Protein AF-A0A967IE76-F1 (afdb_monomer)

Solvent-accessible surface area (backbone atoms only — not comparable to full-atom values): 5664 Å² total; per-residue (Å²): 137,69,52,36,67,58,50,49,56,48,45,67,79,43,69,85,46,69,50,78,40,50,56,46,78,54,80,10,35,56,42,48,68,84,46,66,47,67,32,56,66,49,49,59,68,49,30,76,92,33,56,42,39,40,46,50,60,76,54,50,73,56,28,76,40,38,27,55,37,52,82,39,72,68,60,36,48,61,66,40,70,60,46,49,47,70,29,40,45,53,91,99,35,70,45,79,32,40,44,41,125

Sequence (101 aa):
DLNERQLLDLLKCYPKSSLILSPIGAQGFVLGRGNLQLSPEVVRRVGIKNLIIVATPAKMARTPVLRFDTGDGALDAELVAAVYLPVVIGYRARRLVKVSV

Nearest PDB structures (foldseek):
  2r3b-assembly1_B  TM=3.396E-01  e=2.148E+00  Enterococcus faecalis V583
  6pqz-assembly1_A  TM=3.070E-01  e=9.729E-01  Salmonella enterica subsp. enterica serovar Typhimurium
  6pr0-assembly1_A  TM=3.073E-01  e=1.762E+00  Salmonella enterica subsp. enterica serovar Typhimurium
  6p5z-assembly1_A  TM=2.977E-01  e=1.544E+00  Salmonella enterica subsp. enterica serovar Typhimurium
  3g79-assembly1_B  TM=2.179E-01  e=8.044E+00  Methanosarcina mazei Go1

Foldseek 3Di:
DDAQVRLVVVCVVVQADAAEFEADDLAAEREACPPRNCAPVSDVSNDPVRYAYEDAPVSCVSHQEHEYDRVDPVSRCVNQVVQWDWYHHDDVDIDTHGYDD

Mean predicted aligned error: 3.43 Å

Secondary structure (DSSP, 8-state):
---HHHHHHHHHH--S--EEE--BTTTTEEE-TT-TTS-HHHHHHH-GGGEEEE--HHHHHH--EEEE--S-HHHHHHHHTTSEEEEEEETTEEEEEEEE-

Radius of gyration: 13.45 Å; Cα contacts (8 Å, |Δi|>4): 165; chains: 1; bounding box: 33×30×31 Å

pLDDT: mean 91.94, std 5.34, range [68.0, 97.5]

Structure (mmCIF, N/CA/C/O backbone):
data_AF-A0A967IE76-F1
#
_entry.id   AF-A0A967IE76-F1
#
loop_
_atom_site.group_PDB
_atom_site.id
_atom_site.type_symbol
_atom_site.label_atom_id
_atom_site.label_alt_id
_atom_site.label_comp_id
_atom_site.label_asym_id
_atom_site.label_entity_id
_atom_site.label_seq_id
_atom_site.pdbx_PDB_ins_code
_atom_site.Cartn_x
_atom_site.Cartn_y
_atom_site.Cartn_z
_atom_site.occupancy
_atom_site.B_iso_or_equiv
_atom_site.auth_seq_id
_atom_site.auth_comp_id
_atom_site.auth_asym_id
_atom_site.auth_atom_id
_atom_site.pdbx_PDB_model_num
ATOM 1 N N . ASP A 1 1 ? -15.730 12.616 -6.328 1.00 77.50 1 ASP A N 1
ATOM 2 C CA . ASP A 1 1 ? -14.885 12.163 -5.214 1.00 77.50 1 ASP A CA 1
ATOM 3 C C . ASP A 1 1 ? -15.592 12.249 -3.889 1.00 77.50 1 ASP A C 1
ATOM 5 O O . ASP A 1 1 ? -16.440 13.115 -3.703 1.00 77.50 1 ASP A O 1
ATOM 9 N N . LEU A 1 2 ? -15.228 11.335 -2.997 1.00 92.19 2 LEU A N 1
ATOM 10 C CA . LEU A 1 2 ? -15.583 11.406 -1.590 1.00 92.19 2 LEU A CA 1
ATOM 11 C C . LEU A 1 2 ? -14.420 12.036 -0.836 1.00 92.19 2 LEU A C 1
ATOM 13 O O . LEU A 1 2 ? -13.262 11.763 -1.141 1.00 92.19 2 LEU A O 1
ATOM 17 N N . ASN A 1 3 ? -14.723 12.864 0.154 1.00 95.38 3 ASN A N 1
ATOM 18 C CA . ASN A 1 3 ? -13.708 13.301 1.104 1.00 95.38 3 ASN A CA 1
ATOM 19 C C . ASN A 1 3 ? -13.434 12.212 2.160 1.00 95.38 3 ASN A C 1
ATOM 21 O O . ASN A 1 3 ? -14.138 11.203 2.240 1.00 95.38 3 ASN A O 1
ATOM 25 N N . GLU A 1 4 ? -12.421 12.444 2.993 1.00 95.12 4 GLU A N 1
ATOM 26 C CA . GLU A 1 4 ? -12.047 11.558 4.101 1.00 95.12 4 GLU A CA 1
ATOM 27 C C . GLU A 1 4 ? -13.244 11.192 4.990 1.00 95.12 4 GLU A C 1
ATOM 29 O O . GLU A 1 4 ? -13.499 10.017 5.244 1.00 95.12 4 GLU A O 1
ATOM 34 N N . ARG A 1 5 ? -14.021 12.189 5.432 1.00 96.69 5 ARG A N 1
ATOM 35 C CA . ARG A 1 5 ? -15.157 11.973 6.337 1.00 96.69 5 ARG A CA 1
ATOM 36 C C . ARG A 1 5 ? -16.195 11.032 5.728 1.00 96.69 5 ARG A C 1
ATOM 38 O O . ARG A 1 5 ? -16.656 10.114 6.398 1.00 96.69 5 ARG A O 1
ATOM 45 N N . GLN A 1 6 ? -16.528 11.231 4.455 1.00 97.19 6 GLN A N 1
ATOM 46 C CA . GLN A 1 6 ? -17.472 10.381 3.732 1.00 97.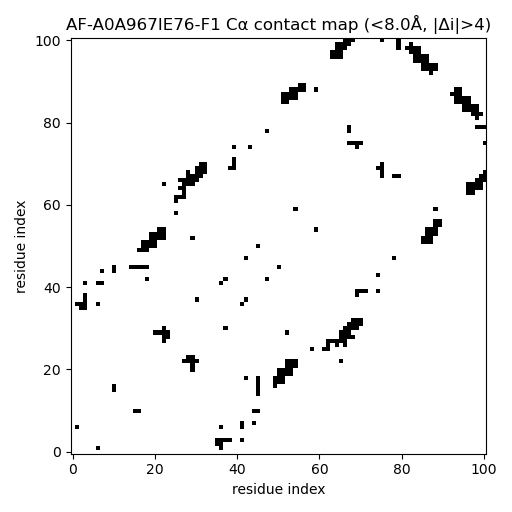19 6 GLN A CA 1
ATOM 47 C C . GLN A 1 6 ? -16.945 8.949 3.570 1.00 97.19 6 GLN A C 1
ATOM 49 O O . GLN A 1 6 ? -17.716 8.001 3.709 1.00 97.19 6 GLN A O 1
ATOM 54 N N . LEU A 1 7 ? -15.642 8.774 3.325 1.00 96.56 7 LEU A N 1
ATOM 55 C CA . LEU A 1 7 ? -15.018 7.448 3.301 1.00 96.56 7 LEU A CA 1
ATOM 56 C C . LEU A 1 7 ? -15.084 6.775 4.675 1.00 96.56 7 LEU A C 1
ATOM 58 O O . LEU A 1 7 ? -15.495 5.621 4.764 1.00 96.56 7 LEU A O 1
ATOM 62 N N . LEU A 1 8 ? -14.749 7.489 5.749 1.00 96.75 8 LEU A N 1
ATOM 63 C CA . LEU A 1 8 ? -14.820 6.959 7.112 1.00 96.75 8 LEU A CA 1
ATOM 64 C C . LEU A 1 8 ? -16.248 6.564 7.502 1.00 96.75 8 LEU A C 1
ATOM 66 O O . LEU A 1 8 ? -16.441 5.519 8.123 1.00 96.75 8 LEU A O 1
ATOM 70 N N . ASP A 1 9 ? -17.250 7.352 7.116 1.00 97.44 9 ASP A N 1
ATOM 71 C CA . ASP A 1 9 ? -18.654 7.031 7.375 1.00 97.44 9 ASP A CA 1
ATOM 72 C C . ASP A 1 9 ? -19.103 5.778 6.606 1.00 97.44 9 ASP A C 1
ATOM 74 O O . ASP A 1 9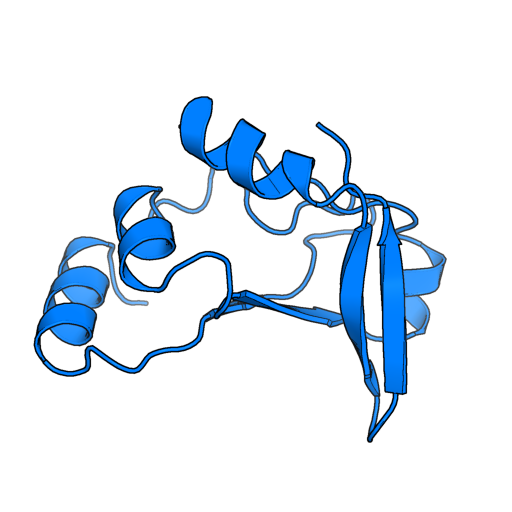 ? -19.755 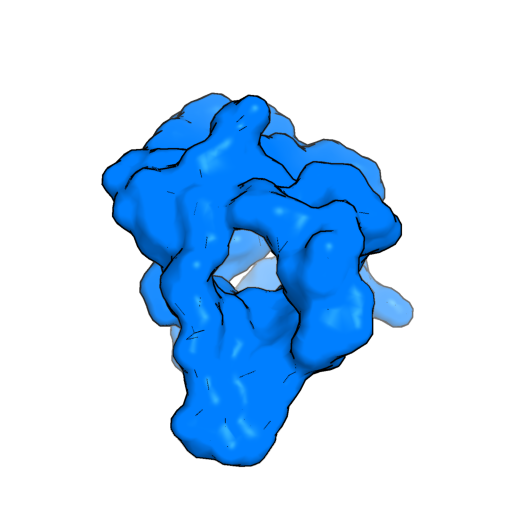4.903 7.180 1.00 97.44 9 ASP A O 1
ATOM 78 N N . LEU A 1 10 ? -18.665 5.602 5.355 1.00 96.94 10 LEU A N 1
ATOM 79 C CA . LEU A 1 10 ? -18.898 4.357 4.617 1.00 96.94 10 LEU A CA 1
ATOM 80 C C . LEU A 1 10 ? -18.196 3.161 5.264 1.00 96.94 10 LEU A C 1
ATOM 82 O O . LEU A 1 10 ? -18.802 2.103 5.395 1.00 96.94 10 LEU A O 1
ATOM 86 N N . LEU A 1 11 ? -16.955 3.319 5.723 1.00 96.50 11 LEU A N 1
ATOM 87 C CA . LEU A 1 11 ? -16.203 2.253 6.392 1.00 96.50 11 LEU A CA 1
ATOM 88 C C . LEU A 1 11 ? -16.797 1.864 7.758 1.00 96.50 11 LEU A C 1
ATOM 90 O O . LEU A 1 11 ? -16.545 0.760 8.248 1.00 96.50 11 LEU A O 1
ATOM 94 N N . LYS A 1 12 ? -17.614 2.729 8.376 1.00 96.06 12 LYS A N 1
ATOM 95 C CA . LYS A 1 12 ? -18.433 2.361 9.544 1.00 96.06 12 LYS A CA 1
ATOM 96 C C . LYS A 1 12 ? -19.578 1.433 9.152 1.00 96.06 12 LYS A C 1
ATOM 98 O O . LYS A 1 12 ? -19.768 0.417 9.815 1.00 96.06 12 LYS A O 1
ATOM 103 N N . CYS A 1 13 ? -20.302 1.759 8.083 1.00 97.38 13 CYS A N 1
ATOM 104 C CA . CYS A 1 13 ? -21.419 0.949 7.589 1.00 97.38 13 CYS A CA 1
ATOM 105 C C . CYS A 1 13 ? -20.954 -0.366 6.942 1.00 97.38 13 CYS A C 1
ATOM 107 O O . CYS A 1 13 ? -21.634 -1.385 7.041 1.00 97.38 13 CYS A O 1
ATOM 109 N N . TYR A 1 14 ? -19.779 -0.353 6.310 1.00 96.12 14 TYR A N 1
ATOM 110 C CA . TYR A 1 14 ? -19.205 -1.466 5.557 1.00 96.12 14 TYR A CA 1
ATOM 111 C C . TYR A 1 14 ? -17.810 -1.823 6.096 1.00 96.12 14 TYR A C 1
ATOM 113 O O . TYR A 1 14 ? -16.797 -1.500 5.476 1.00 96.12 14 TYR A O 1
ATOM 121 N N . PRO A 1 15 ? -17.723 -2.520 7.245 1.00 89.38 15 PRO A N 1
ATOM 122 C CA . PRO A 1 15 ? -16.449 -2.789 7.916 1.00 89.38 15 PRO A CA 1
ATOM 123 C C . PRO A 1 15 ? -15.550 -3.790 7.172 1.00 89.38 15 PRO A C 1
ATOM 125 O O . PRO A 1 15 ? -14.362 -3.888 7.468 1.00 89.38 15 PRO A O 1
ATOM 128 N N . LYS A 1 16 ? -16.102 -4.562 6.226 1.00 95.38 16 LYS A N 1
ATOM 129 C CA . LYS A 1 16 ? -15.341 -5.464 5.350 1.00 95.38 16 LYS A CA 1
ATOM 130 C C . LYS A 1 16 ? -15.063 -4.759 4.028 1.00 95.38 16 LYS A C 1
ATOM 132 O O . LYS A 1 16 ? -15.859 -4.837 3.097 1.00 95.38 16 LYS A O 1
ATOM 137 N N . SER A 1 17 ? -13.927 -4.082 3.963 1.00 95.81 17 SER A N 1
ATOM 138 C CA . SER A 1 17 ? -13.515 -3.265 2.822 1.00 95.81 17 SER A CA 1
ATOM 139 C C . SER A 1 17 ? -12.102 -3.618 2.369 1.00 95.81 17 SER A C 1
ATOM 141 O O . SER A 1 17 ? -11.269 -4.024 3.178 1.00 95.81 17 SER A O 1
ATOM 143 N N . SER A 1 18 ? -11.808 -3.403 1.090 1.00 96.62 18 SER A N 1
ATOM 144 C CA . SER A 1 18 ? -10.451 -3.492 0.546 1.00 96.62 18 SER A CA 1
ATOM 145 C C . SER A 1 18 ? -10.115 -2.223 -0.218 1.00 96.62 18 SER A C 1
ATOM 147 O O . SER A 1 18 ? -10.981 -1.639 -0.867 1.00 96.62 18 SER A O 1
ATOM 149 N N . LEU A 1 19 ? -8.851 -1.815 -0.148 1.00 95.50 19 LEU A N 1
ATOM 150 C CA . LEU A 1 19 ? -8.350 -0.636 -0.838 1.00 95.50 19 LEU A CA 1
ATOM 151 C C . LEU A 1 19 ? -7.474 -1.090 -2.003 1.00 95.50 19 LEU A C 1
ATOM 153 O O . LEU A 1 19 ? -6.409 -1.668 -1.794 1.00 95.50 19 LEU A O 1
ATOM 157 N N . ILE A 1 20 ? -7.943 -0.857 -3.229 1.00 96.31 20 ILE A N 1
ATOM 158 C CA . ILE A 1 20 ? -7.231 -1.240 -4.451 1.00 96.31 20 ILE A CA 1
ATOM 159 C C . ILE A 1 20 ? -6.515 -0.007 -4.997 1.00 96.31 20 ILE A C 1
ATOM 161 O O . ILE A 1 20 ? -7.165 0.960 -5.385 1.00 96.31 20 ILE A O 1
ATOM 165 N N . LEU A 1 21 ? -5.184 -0.044 -5.032 1.00 94.38 21 LEU A N 1
ATOM 166 C CA . LEU A 1 21 ? -4.346 1.093 -5.417 1.00 94.38 21 LEU A CA 1
ATOM 167 C C . LEU A 1 21 ? -3.400 0.721 -6.548 1.00 94.38 21 LEU A C 1
ATOM 169 O O . LEU A 1 21 ? -2.908 -0.403 -6.616 1.00 94.38 21 LEU A O 1
ATOM 173 N N . SER A 1 22 ? -3.082 1.693 -7.399 1.00 93.50 22 SER A N 1
ATOM 174 C CA . SER A 1 22 ? -1.989 1.563 -8.362 1.00 93.50 22 SER A CA 1
ATOM 175 C C . SER A 1 22 ? -0.856 2.521 -8.005 1.00 93.50 22 SER A C 1
ATOM 177 O O . SER A 1 22 ? -1.155 3.652 -7.618 1.00 93.50 22 SER A O 1
ATOM 179 N N . PRO A 1 23 ? 0.422 2.131 -8.172 1.00 92.44 23 PRO A N 1
ATOM 180 C CA . PRO A 1 23 ? 1.539 3.050 -7.978 1.00 92.44 23 PRO A CA 1
ATOM 181 C C . PRO A 1 23 ? 1.402 4.297 -8.859 1.00 92.44 23 PRO A C 1
ATOM 183 O O . PRO A 1 23 ? 0.935 4.216 -9.994 1.00 92.44 23 PRO A O 1
ATOM 186 N N . ILE A 1 24 ? 1.828 5.454 -8.378 1.00 87.88 24 ILE A N 1
ATOM 187 C CA . ILE A 1 24 ? 1.745 6.740 -9.064 1.00 87.88 24 ILE A CA 1
ATOM 188 C C . ILE A 1 24 ? 3.064 6.991 -9.801 1.00 87.88 24 ILE A C 1
ATOM 190 O O . ILE A 1 24 ? 4.153 6.929 -9.224 1.00 87.88 24 ILE A O 1
ATOM 194 N N . GLY A 1 25 ? 2.963 7.275 -11.103 1.00 78.69 25 GLY A N 1
ATOM 195 C CA . GLY A 1 25 ? 4.121 7.512 -11.966 1.00 78.69 25 GLY A CA 1
ATOM 196 C C . GLY A 1 25 ? 5.092 6.326 -12.040 1.00 78.69 25 GLY A C 1
ATOM 197 O O . GLY A 1 25 ? 4.734 5.187 -11.744 1.00 78.69 25 GLY A O 1
ATOM 198 N N . ALA A 1 26 ? 6.329 6.601 -12.461 1.00 75.31 26 ALA A N 1
ATOM 199 C CA . ALA A 1 26 ? 7.412 5.612 -12.476 1.00 75.31 26 ALA A CA 1
ATOM 200 C C . ALA A 1 26 ? 8.117 5.476 -11.109 1.00 75.31 26 ALA A C 1
ATOM 202 O O . ALA A 1 26 ? 8.789 4.480 -10.864 1.00 75.31 26 ALA A O 1
ATOM 203 N N . GLN A 1 27 ? 7.934 6.449 -10.209 1.00 84.19 27 GLN A N 1
ATOM 204 C CA . GLN A 1 27 ? 8.659 6.556 -8.934 1.00 84.19 27 GLN A CA 1
ATOM 205 C C . GLN A 1 27 ? 8.232 5.509 -7.894 1.00 84.19 27 GLN A C 1
ATOM 207 O O . GLN A 1 27 ? 9.011 5.182 -7.001 1.00 84.19 27 GLN A O 1
ATOM 212 N N . GLY A 1 28 ? 7.011 4.978 -8.021 1.00 88.88 28 GLY A N 1
ATOM 213 C CA . GLY A 1 28 ? 6.534 3.858 -7.213 1.00 88.88 28 GLY A CA 1
ATOM 214 C C . GLY A 1 28 ? 5.760 4.204 -5.951 1.00 88.88 28 GLY A C 1
ATOM 215 O O . GLY A 1 28 ? 5.481 3.302 -5.167 1.00 88.88 28 GLY A O 1
ATOM 216 N N . PHE A 1 29 ? 5.359 5.461 -5.759 1.00 92.00 29 PHE A N 1
ATOM 217 C CA . PHE A 1 29 ? 4.488 5.841 -4.643 1.00 92.00 29 PHE A CA 1
ATOM 218 C C . PHE A 1 29 ? 3.106 5.204 -4.767 1.00 92.00 29 PHE A C 1
ATOM 220 O O . PHE A 1 29 ? 2.395 5.463 -5.729 1.00 92.00 29 PHE A O 1
ATOM 227 N N . VAL A 1 30 ? 2.710 4.378 -3.804 1.00 92.38 30 VAL A N 1
ATOM 228 C CA . VAL A 1 30 ? 1.367 3.777 -3.736 1.00 92.38 30 VAL A CA 1
ATOM 229 C C . VAL A 1 30 ? 0.420 4.673 -2.942 1.00 92.38 30 VAL A C 1
ATOM 231 O O . VAL A 1 30 ? -0.725 4.874 -3.341 1.00 92.38 30 VAL A O 1
ATOM 234 N N . LEU A 1 31 ? 0.923 5.243 -1.848 1.00 90.69 31 LEU A N 1
ATOM 235 C CA . LEU A 1 31 ? 0.281 6.286 -1.055 1.00 90.69 31 LEU A CA 1
ATOM 236 C C . LEU A 1 31 ? 1.282 7.427 -0.880 1.00 90.69 31 LEU A C 1
ATOM 238 O O . LEU A 1 31 ? 2.461 7.175 -0.638 1.00 90.69 31 LEU A O 1
ATOM 242 N N . GLY A 1 32 ? 0.813 8.662 -1.028 1.00 85.00 32 GLY A N 1
ATOM 243 C CA . GLY A 1 32 ? 1.620 9.866 -0.850 1.00 85.00 32 GLY A CA 1
ATOM 244 C C . GLY A 1 32 ? 0.828 10.949 -0.122 1.00 85.00 32 GLY A C 1
ATOM 245 O O . GLY A 1 32 ? -0.403 10.968 -0.208 1.00 85.00 32 GLY A O 1
ATOM 246 N N . ARG A 1 33 ? 1.529 11.891 0.522 1.00 79.38 33 ARG A N 1
ATOM 247 C CA . ARG A 1 33 ? 0.953 12.954 1.375 1.00 79.38 33 ARG A CA 1
ATOM 248 C C . ARG A 1 33 ? -0.139 13.802 0.725 1.00 79.38 33 ARG A C 1
ATOM 250 O O . ARG A 1 33 ? -0.956 14.388 1.423 1.00 79.38 33 ARG A O 1
ATOM 257 N N . GLY A 1 34 ? -0.149 13.897 -0.603 1.00 77.75 34 GLY A N 1
ATOM 258 C CA . GLY A 1 34 ? -1.110 14.720 -1.341 1.00 77.75 34 GLY A CA 1
ATOM 259 C C . GLY A 1 34 ? -2.523 14.137 -1.425 1.00 77.75 34 GLY A C 1
ATOM 260 O O . GLY A 1 34 ? -3.446 14.863 -1.790 1.00 77.75 34 GLY A O 1
ATOM 261 N N . ASN A 1 35 ? -2.723 12.851 -1.112 1.00 82.38 35 ASN A N 1
ATOM 262 C CA . ASN A 1 35 ? -4.047 12.235 -1.182 1.00 82.38 35 ASN A CA 1
ATOM 263 C C . ASN A 1 35 ? -4.779 12.318 0.163 1.00 82.38 35 ASN A C 1
ATOM 265 O O . ASN A 1 35 ? -4.846 11.346 0.912 1.00 82.38 35 ASN A O 1
ATOM 269 N N . LEU A 1 36 ? -5.376 13.481 0.429 1.00 82.06 36 LEU A N 1
ATOM 270 C CA . LEU A 1 36 ? -6.105 13.751 1.673 1.00 82.06 36 LEU A CA 1
ATOM 271 C C . LEU A 1 36 ? -7.364 12.884 1.863 1.00 82.06 36 LEU A C 1
ATOM 273 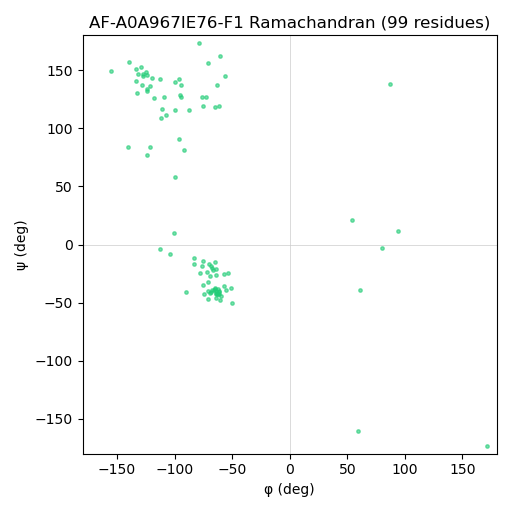O O . LEU A 1 36 ? -7.893 12.821 2.965 1.00 82.06 36 LEU A O 1
ATOM 277 N N . GLN A 1 37 ? -7.860 12.208 0.819 1.00 91.69 37 GLN A N 1
ATOM 278 C CA . GLN A 1 37 ? -8.995 11.282 0.946 1.00 91.69 37 GLN A CA 1
ATOM 279 C C . GLN A 1 37 ? -8.568 9.961 1.598 1.00 91.69 37 GLN A C 1
ATOM 281 O O . GLN A 1 37 ? -9.335 9.362 2.347 1.00 91.69 37 GLN A O 1
ATOM 286 N N . LEU A 1 38 ? -7.339 9.510 1.326 1.00 93.06 38 LEU A N 1
ATOM 287 C CA . LEU A 1 38 ? -6.755 8.286 1.875 1.00 93.06 38 LEU A CA 1
ATOM 288 C C . LEU A 1 38 ? -5.822 8.622 3.036 1.00 93.06 38 LEU A C 1
ATOM 290 O 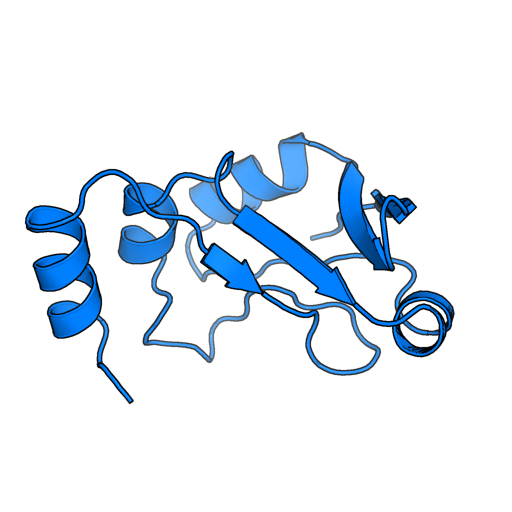O . LEU A 1 3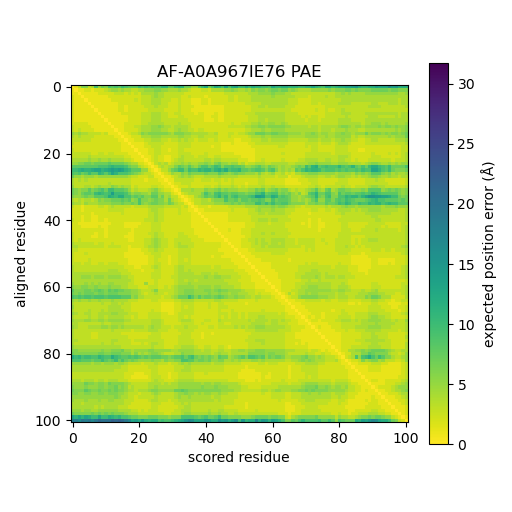8 ? -4.632 8.302 3.009 1.00 93.06 38 LEU A O 1
ATOM 294 N N . SER A 1 39 ? -6.381 9.286 4.046 1.00 93.62 39 SER A N 1
ATOM 295 C CA . SER A 1 39 ? -5.662 9.622 5.270 1.00 93.62 39 SER A CA 1
ATOM 296 C C . SER A 1 39 ? -5.165 8.365 6.004 1.00 93.62 39 SER A C 1
ATOM 298 O O . SER A 1 39 ? -5.687 7.261 5.783 1.00 93.62 39 SER A O 1
ATOM 300 N N . PRO A 1 40 ? -4.195 8.505 6.928 1.00 94.12 40 PRO A N 1
ATOM 301 C CA . PRO A 1 40 ? -3.759 7.401 7.777 1.00 94.12 40 PRO A CA 1
ATOM 302 C C . PRO A 1 40 ? -4.916 6.689 8.484 1.00 94.12 40 PRO A C 1
ATOM 304 O O . PRO A 1 40 ? -4.920 5.463 8.577 1.00 94.12 40 PRO A O 1
ATOM 307 N N . GLU A 1 41 ? -5.939 7.427 8.922 1.00 94.56 41 GLU A N 1
ATOM 308 C CA . GLU A 1 41 ? -7.093 6.843 9.605 1.00 94.56 41 GLU A CA 1
ATOM 309 C C . GLU A 1 41 ? -7.946 5.975 8.671 1.00 94.56 41 GLU A C 1
ATOM 311 O O . GLU A 1 41 ? -8.330 4.862 9.039 1.00 94.56 41 GLU A O 1
ATOM 316 N N . VAL A 1 42 ? -8.163 6.415 7.427 1.00 95.62 42 VAL A N 1
ATOM 317 C CA . VAL A 1 42 ? -8.845 5.610 6.401 1.00 95.62 42 VAL A CA 1
ATOM 318 C C . VAL A 1 42 ? -8.069 4.322 6.123 1.00 95.62 42 VAL A C 1
ATOM 320 O O . VAL A 1 42 ? -8.648 3.233 6.124 1.00 95.62 42 VAL A O 1
ATOM 323 N N . VAL A 1 43 ? -6.750 4.421 5.932 1.00 94.50 43 VAL A N 1
ATOM 324 C CA . VAL A 1 43 ? -5.894 3.258 5.651 1.00 94.50 43 VAL A CA 1
ATOM 325 C C . VAL A 1 43 ? -5.893 2.280 6.828 1.00 94.50 43 VAL A C 1
ATOM 327 O O . VAL A 1 43 ? -6.039 1.074 6.620 1.00 94.50 43 VAL A O 1
ATOM 330 N N . ARG A 1 44 ? -5.804 2.774 8.069 1.00 94.31 44 ARG A N 1
ATOM 331 C CA . ARG A 1 44 ? -5.879 1.946 9.285 1.00 94.31 44 ARG A CA 1
ATOM 332 C C . ARG A 1 44 ? -7.238 1.268 9.435 1.00 94.31 44 ARG A C 1
ATOM 334 O O . ARG A 1 44 ? -7.287 0.089 9.780 1.00 94.31 44 ARG A O 1
ATOM 341 N N . ARG A 1 45 ? -8.334 1.971 9.127 1.00 95.44 45 ARG A N 1
ATOM 342 C CA . ARG A 1 45 ? -9.698 1.426 9.199 1.00 95.44 45 ARG A CA 1
ATOM 343 C C . ARG A 1 45 ? -9.929 0.294 8.201 1.00 95.44 45 ARG A C 1
ATOM 345 O O . ARG A 1 45 ? -10.607 -0.672 8.545 1.00 95.44 45 ARG A O 1
ATOM 352 N N . VAL A 1 46 ? -9.361 0.403 6.998 1.00 96.06 46 VAL A N 1
ATOM 353 C CA . VAL A 1 46 ? -9.353 -0.684 6.005 1.00 96.06 46 VAL A CA 1
ATOM 354 C C . VAL A 1 46 ? -8.410 -1.813 6.438 1.00 96.06 46 VAL A C 1
ATOM 356 O O . VAL A 1 46 ? -8.734 -2.991 6.282 1.00 96.06 46 VAL A O 1
ATOM 359 N N . GLY A 1 47 ? -7.258 -1.454 7.004 1.00 93.38 47 GLY A N 1
ATOM 360 C CA . GLY A 1 47 ? -6.206 -2.358 7.448 1.00 93.38 47 GLY A CA 1
ATOM 361 C C . GLY A 1 47 ? -5.218 -2.711 6.333 1.00 93.38 47 GLY A C 1
ATOM 362 O O . GLY A 1 47 ? -5.602 -3.034 5.210 1.00 93.38 47 GLY A O 1
ATOM 363 N N . ILE A 1 48 ? -3.923 -2.729 6.666 1.00 90.50 48 ILE A N 1
ATOM 364 C CA . ILE A 1 48 ? -2.816 -2.951 5.713 1.00 90.50 48 ILE A CA 1
ATOM 365 C C . ILE A 1 48 ? -2.958 -4.279 4.953 1.00 90.50 48 ILE A C 1
ATOM 367 O O . ILE A 1 48 ? -2.670 -4.358 3.761 1.00 90.50 48 ILE A O 1
ATOM 371 N N . LYS A 1 49 ? -3.469 -5.325 5.615 1.00 91.50 49 LYS A N 1
ATOM 372 C CA . LYS A 1 49 ? -3.693 -6.648 5.002 1.00 91.50 49 LYS A CA 1
ATOM 373 C C . LYS A 1 49 ? -4.728 -6.633 3.869 1.00 91.50 49 LYS A C 1
ATOM 375 O O . LYS A 1 49 ? -4.725 -7.541 3.045 1.00 91.50 49 LYS A O 1
ATOM 380 N N . ASN A 1 50 ? -5.594 -5.621 3.832 1.00 95.00 50 ASN A N 1
ATOM 381 C CA . ASN A 1 50 ? -6.643 -5.448 2.828 1.00 95.00 50 ASN A CA 1
ATOM 382 C C . ASN A 1 50 ? -6.253 -4.435 1.737 1.00 95.00 50 ASN A C 1
ATOM 384 O O . ASN A 1 50 ? -7.099 -4.032 0.933 1.00 95.00 50 ASN A O 1
ATOM 388 N N . LEU A 1 51 ? -4.985 -4.016 1.709 1.00 94.12 51 LEU A N 1
ATOM 389 C CA . LEU A 1 51 ? -4.435 -3.138 0.689 1.00 94.12 51 LEU A CA 1
ATOM 390 C C . LEU A 1 51 ? -3.938 -3.989 -0.487 1.00 94.12 51 LEU A C 1
ATOM 392 O O . LEU A 1 51 ? -3.030 -4.810 -0.356 1.00 94.12 51 LEU A O 1
ATOM 396 N N . ILE A 1 52 ? -4.570 -3.815 -1.645 1.00 96.19 52 ILE A N 1
ATOM 397 C CA . ILE A 1 52 ? -4.298 -4.585 -2.859 1.00 96.19 52 ILE A CA 1
ATOM 398 C C . ILE A 1 52 ? -3.652 -3.657 -3.875 1.00 96.19 52 ILE A C 1
ATOM 400 O O . ILE A 1 52 ? -4.271 -2.710 -4.355 1.00 96.19 52 ILE A O 1
ATOM 404 N N . ILE A 1 53 ? -2.409 -3.951 -4.241 1.00 95.75 53 ILE A N 1
ATOM 405 C CA . ILE A 1 53 ? -1.675 -3.142 -5.212 1.00 95.75 53 ILE A CA 1
ATOM 406 C C . ILE A 1 53 ? -1.827 -3.773 -6.593 1.00 95.75 53 ILE A C 1
ATOM 408 O O . ILE A 1 53 ? -1.574 -4.966 -6.773 1.00 95.75 53 ILE A O 1
ATOM 412 N N . VAL A 1 54 ? -2.234 -2.970 -7.573 1.00 96.56 54 VAL A N 1
ATOM 413 C CA . VAL A 1 54 ? -2.430 -3.370 -8.969 1.00 96.56 54 VAL A CA 1
ATOM 414 C C . VAL A 1 54 ? -1.555 -2.522 -9.886 1.00 96.56 54 VAL A C 1
ATOM 416 O O . VAL A 1 54 ? -1.459 -1.305 -9.742 1.00 96.56 54 VAL A O 1
ATOM 419 N N . ALA A 1 55 ? -0.905 -3.147 -10.859 1.00 95.19 55 ALA A N 1
ATOM 420 C CA . ALA A 1 55 ? -0.121 -2.431 -11.861 1.00 95.19 55 ALA A CA 1
ATOM 421 C C . ALA A 1 55 ? -0.014 -3.255 -13.140 1.00 95.19 55 ALA A C 1
ATOM 423 O O . ALA A 1 55 ? 0.032 -4.476 -13.091 1.00 95.19 55 ALA A O 1
ATOM 424 N N . THR A 1 56 ? 0.079 -2.612 -14.301 1.00 93.94 56 THR A N 1
ATOM 425 C CA . THR A 1 56 ? 0.354 -3.352 -15.539 1.00 93.94 56 THR A CA 1
ATOM 426 C C . THR A 1 56 ? 1.804 -3.856 -15.555 1.00 93.94 56 THR A C 1
ATOM 428 O O . THR A 1 56 ? 2.675 -3.232 -14.935 1.00 93.94 56 THR A O 1
ATOM 431 N N . PRO A 1 57 ? 2.123 -4.923 -16.311 1.00 92.75 57 PRO A N 1
ATOM 432 C CA . PRO A 1 57 ? 3.504 -5.379 -16.472 1.00 92.75 57 PRO A CA 1
ATOM 433 C C . PRO A 1 57 ? 4.437 -4.268 -16.978 1.00 92.75 57 PRO A C 1
ATOM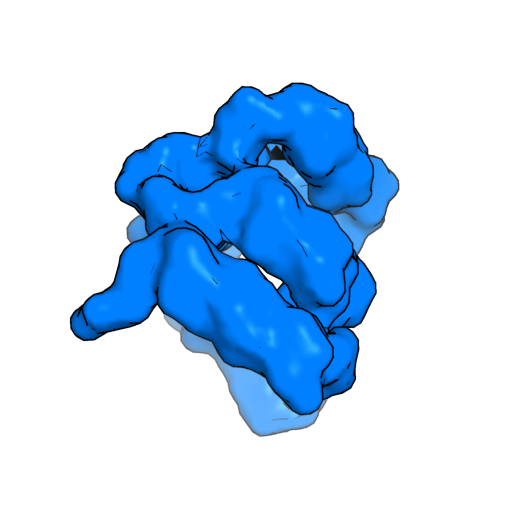 435 O O . PRO A 1 57 ? 5.543 -4.106 -16.466 1.00 92.75 57 PRO A O 1
ATOM 438 N N . ALA A 1 58 ? 3.959 -3.435 -17.911 1.00 92.06 58 ALA A N 1
ATOM 439 C CA . ALA A 1 58 ? 4.704 -2.288 -18.434 1.00 92.06 58 ALA A CA 1
ATOM 440 C C . ALA A 1 58 ? 5.031 -1.243 -17.352 1.00 92.06 58 ALA A C 1
ATOM 442 O O . ALA A 1 58 ? 6.130 -0.690 -17.336 1.00 92.06 58 ALA A O 1
ATOM 443 N N . LYS A 1 59 ? 4.103 -0.994 -16.417 1.00 91.50 59 LYS A N 1
ATOM 444 C CA . LYS A 1 59 ? 4.330 -0.092 -15.281 1.00 91.50 59 LYS A CA 1
ATOM 445 C C . LYS A 1 59 ? 5.332 -0.693 -14.296 1.00 91.50 59 LYS A C 1
ATOM 447 O O . LYS A 1 59 ? 6.277 -0.024 -13.893 1.00 91.50 59 LYS A O 1
ATOM 452 N N . MET A 1 60 ? 5.213 -1.990 -14.018 1.00 92.31 60 MET A N 1
ATOM 453 C CA . MET A 1 60 ? 6.146 -2.717 -13.152 1.00 92.31 60 MET A CA 1
ATOM 454 C C . MET A 1 60 ? 7.565 -2.853 -13.711 1.00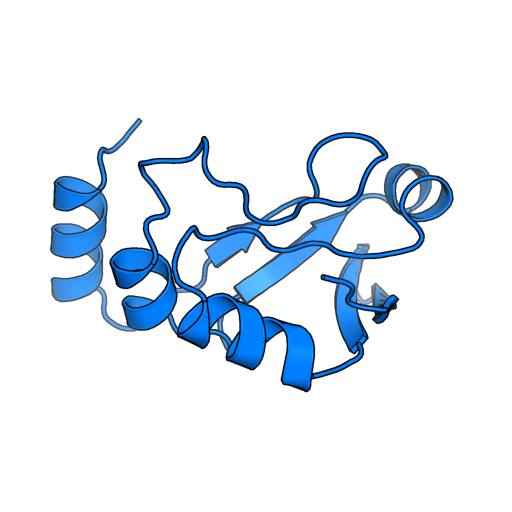 92.31 60 MET A C 1
ATOM 456 O O . MET A 1 60 ? 8.501 -3.070 -12.941 1.00 92.31 60 MET A O 1
ATOM 460 N N . ALA A 1 61 ? 7.753 -2.729 -15.025 1.00 90.75 61 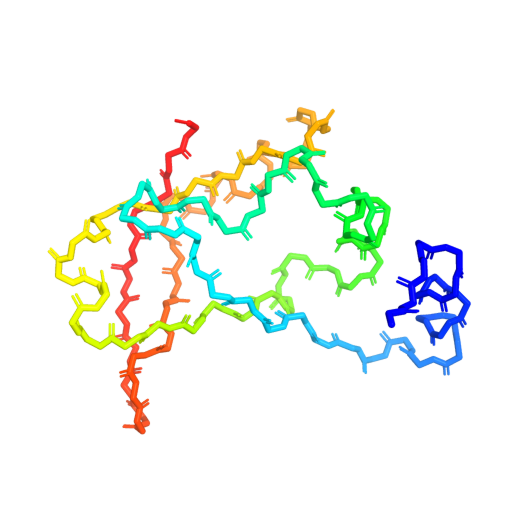ALA A N 1
ATOM 461 C CA . ALA A 1 61 ? 9.083 -2.666 -15.627 1.00 90.75 61 ALA A CA 1
ATOM 462 C C . ALA A 1 61 ? 9.816 -1.354 -15.287 1.00 90.75 61 ALA A C 1
ATOM 464 O O . ALA A 1 61 ? 11.041 -1.331 -15.242 1.00 90.75 61 ALA A O 1
ATOM 465 N N . ARG A 1 62 ? 9.072 -0.270 -15.023 1.00 90.19 62 ARG A N 1
ATOM 466 C CA . ARG A 1 62 ? 9.608 1.069 -14.718 1.00 90.19 62 ARG A CA 1
ATOM 467 C C . ARG A 1 62 ? 9.538 1.434 -13.235 1.00 90.19 62 ARG A C 1
ATOM 469 O O . ARG A 1 62 ? 10.094 2.450 -12.841 1.00 90.19 62 ARG A O 1
ATOM 476 N N . THR A 1 63 ? 8.874 0.610 -12.429 1.00 90.88 63 THR A N 1
ATOM 477 C CA . THR A 1 63 ? 8.656 0.821 -10.995 1.00 90.88 63 THR A CA 1
ATOM 478 C C . THR A 1 63 ? 9.237 -0.360 -10.212 1.00 90.88 63 THR A C 1
ATOM 480 O O . THR A 1 63 ? 8.521 -1.317 -9.909 1.00 90.88 63 THR A O 1
ATOM 483 N N . PRO A 1 64 ? 10.553 -0.347 -9.925 1.00 87.31 64 PRO A N 1
ATOM 484 C CA . PRO A 1 64 ? 11.231 -1.469 -9.273 1.00 87.31 64 PRO A CA 1
ATOM 485 C C . PRO A 1 64 ? 10.944 -1.561 -7.767 1.00 87.31 64 PRO A C 1
ATOM 487 O O . PRO A 1 64 ? 11.161 -2.617 -7.173 1.00 87.31 64 PRO A O 1
ATOM 490 N N . VAL A 1 65 ? 10.470 -0.470 -7.158 1.00 93.56 65 VAL A N 1
ATOM 491 C CA . VAL A 1 65 ? 10.178 -0.364 -5.725 1.00 93.56 65 VAL A CA 1
ATOM 492 C C . VAL A 1 65 ? 8.818 0.284 -5.497 1.00 93.56 65 VAL A C 1
ATOM 494 O O . VAL A 1 65 ? 8.372 1.099 -6.304 1.00 93.56 65 VAL A O 1
ATOM 497 N N . LEU A 1 66 ? 8.182 -0.073 -4.387 1.00 94.31 66 LEU A N 1
ATOM 498 C CA . LEU A 1 66 ? 6.988 0.585 -3.871 1.00 94.31 66 LEU A CA 1
ATOM 499 C C . LEU A 1 66 ? 7.384 1.540 -2.751 1.00 94.31 66 LEU A C 1
ATOM 501 O O . LEU A 1 66 ? 8.228 1.201 -1.924 1.00 94.31 66 LEU A O 1
ATOM 505 N N . ARG A 1 67 ? 6.761 2.714 -2.727 1.00 93.25 67 ARG A N 1
ATOM 506 C CA . ARG A 1 67 ? 6.982 3.757 -1.726 1.00 93.25 67 ARG A CA 1
ATOM 507 C C . ARG A 1 67 ? 5.669 4.133 -1.064 1.00 93.25 67 ARG A C 1
ATOM 509 O O . ARG A 1 67 ? 4.623 4.143 -1.721 1.00 93.25 67 ARG A O 1
ATOM 516 N N . PHE A 1 68 ? 5.742 4.459 0.216 1.00 92.25 68 PHE A N 1
ATOM 517 C CA . PHE A 1 68 ? 4.615 4.928 1.006 1.00 92.25 68 PHE A CA 1
ATOM 518 C C . PHE A 1 68 ? 5.054 6.165 1.772 1.00 92.25 68 PHE A C 1
ATOM 520 O O . PHE A 1 68 ? 6.110 6.164 2.392 1.00 92.25 68 PHE A O 1
ATOM 527 N N . ASP A 1 69 ? 4.248 7.212 1.685 1.00 91.25 69 ASP A N 1
ATOM 528 C CA . ASP A 1 69 ? 4.401 8.416 2.486 1.00 91.25 69 ASP A CA 1
ATOM 529 C C . ASP A 1 69 ? 3.001 8.871 2.889 1.00 91.25 69 ASP A C 1
ATOM 531 O O . ASP A 1 69 ? 2.345 9.643 2.187 1.00 91.25 69 ASP A O 1
ATOM 535 N N . THR A 1 70 ? 2.489 8.288 3.970 1.00 90.06 70 THR A N 1
ATOM 536 C CA . THR A 1 70 ? 1.133 8.560 4.466 1.00 90.06 70 THR A CA 1
ATOM 537 C C . THR A 1 70 ? 1.068 9.816 5.332 1.00 90.06 70 THR A C 1
ATOM 539 O O . THR A 1 70 ? -0.022 10.300 5.629 1.00 90.06 70 THR A O 1
ATOM 542 N N . GLY A 1 71 ? 2.223 10.362 5.727 1.00 89.44 71 GLY A N 1
ATOM 543 C CA . GLY A 1 71 ? 2.321 11.452 6.698 1.00 89.44 71 GLY A CA 1
ATOM 544 C C . GLY A 1 71 ? 2.208 10.992 8.159 1.00 89.44 71 GLY A C 1
ATOM 545 O O . GLY A 1 71 ? 2.380 11.815 9.054 1.00 89.44 71 GLY A O 1
ATOM 546 N N . ASP A 1 72 ? 1.975 9.698 8.407 1.00 92.12 72 ASP A N 1
ATOM 547 C CA . ASP A 1 72 ? 2.027 9.047 9.721 1.00 92.12 72 ASP A CA 1
ATOM 548 C C . ASP A 1 72 ? 3.221 8.080 9.740 1.00 92.12 72 ASP A C 1
ATOM 550 O O . ASP A 1 72 ? 3.204 7.022 9.110 1.00 92.12 72 ASP A O 1
ATOM 554 N N . GLY A 1 73 ? 4.264 8.437 10.494 1.00 91.81 73 GLY A N 1
ATOM 555 C CA . GLY A 1 73 ? 5.503 7.658 10.544 1.00 91.81 73 GLY A CA 1
ATOM 556 C C . GLY A 1 73 ? 5.342 6.251 11.129 1.00 91.81 73 GLY A C 1
ATOM 557 O O . GLY A 1 73 ? 6.115 5.361 10.780 1.00 91.81 73 GLY A O 1
ATOM 558 N N . ALA A 1 74 ? 4.342 6.019 11.985 1.00 93.25 74 ALA A N 1
ATOM 559 C CA . ALA A 1 74 ? 4.061 4.683 12.498 1.00 93.25 74 ALA A CA 1
ATOM 560 C C . ALA A 1 74 ? 3.402 3.818 11.416 1.00 93.25 74 ALA A C 1
ATOM 562 O O . ALA A 1 74 ? 3.796 2.670 11.229 1.00 93.25 74 ALA A O 1
ATOM 563 N N . LEU A 1 75 ? 2.452 4.379 10.660 1.00 92.44 75 LEU A N 1
ATOM 564 C CA . LEU A 1 75 ? 1.821 3.679 9.539 1.00 92.44 75 LEU A CA 1
ATOM 565 C C . LEU A 1 75 ? 2.832 3.370 8.427 1.00 92.44 75 LEU A C 1
ATOM 567 O O . LEU A 1 75 ? 2.848 2.259 7.896 1.00 92.44 75 LEU A O 1
ATOM 571 N N . ASP A 1 76 ? 3.702 4.327 8.105 1.00 92.31 76 ASP A N 1
ATOM 572 C CA . ASP A 1 76 ? 4.763 4.135 7.115 1.00 92.31 76 ASP A CA 1
ATOM 573 C C . ASP A 1 76 ? 5.730 3.023 7.556 1.00 92.31 76 ASP A C 1
ATOM 575 O O . ASP A 1 76 ? 6.067 2.141 6.763 1.00 92.31 76 ASP A O 1
ATOM 579 N N . ALA A 1 77 ? 6.114 2.989 8.838 1.00 91.94 77 ALA A N 1
ATOM 580 C CA . ALA A 1 77 ? 6.940 1.916 9.388 1.00 91.94 77 ALA A CA 1
ATOM 581 C C . ALA A 1 77 ? 6.251 0.541 9.305 1.00 91.94 77 ALA A C 1
ATOM 583 O O . ALA A 1 77 ? 6.888 -0.440 8.916 1.00 91.94 77 ALA A O 1
ATOM 584 N N . GLU A 1 78 ? 4.951 0.461 9.610 1.00 92.31 78 GLU A N 1
ATOM 585 C CA . GLU A 1 78 ? 4.166 -0.774 9.475 1.00 92.31 78 GLU A CA 1
ATOM 586 C C . GLU A 1 78 ? 4.108 -1.270 8.018 1.00 92.31 78 GLU A C 1
ATOM 588 O O . GLU A 1 78 ? 4.240 -2.469 7.763 1.00 92.31 78 GLU A O 1
ATOM 593 N N . LEU A 1 79 ? 3.945 -0.360 7.051 1.00 90.19 79 LEU A N 1
ATOM 594 C CA . LEU A 1 79 ? 3.903 -0.686 5.621 1.00 90.19 79 LEU A CA 1
ATOM 595 C C . LEU A 1 79 ? 5.258 -1.184 5.100 1.00 90.19 79 LEU A C 1
ATOM 597 O O . LEU A 1 79 ? 5.313 -2.123 4.300 1.00 90.19 79 LEU A O 1
ATOM 601 N N . VAL A 1 80 ? 6.355 -0.581 5.560 1.00 88.81 80 VAL A N 1
ATOM 602 C CA . VAL A 1 80 ? 7.718 -0.937 5.138 1.00 88.81 80 VAL A CA 1
ATOM 603 C C . VAL A 1 80 ? 8.217 -2.216 5.825 1.00 88.81 80 VAL A C 1
ATOM 605 O O . VAL A 1 80 ? 9.035 -2.934 5.244 1.00 88.81 80 VAL A O 1
ATOM 608 N N . ALA A 1 81 ? 7.683 -2.578 6.998 1.00 88.69 81 ALA A N 1
ATOM 609 C CA . ALA A 1 81 ? 8.073 -3.781 7.743 1.00 88.69 81 ALA A CA 1
ATOM 610 C C . ALA A 1 81 ? 7.916 -5.093 6.949 1.00 88.69 81 ALA A C 1
ATOM 612 O O . ALA A 1 81 ? 8.634 -6.058 7.205 1.00 88.69 81 ALA A O 1
ATOM 613 N N . ALA A 1 82 ? 7.020 -5.140 5.957 1.00 79.81 82 ALA A N 1
ATOM 614 C CA . ALA A 1 82 ? 6.836 -6.313 5.102 1.00 79.81 82 ALA A CA 1
ATOM 615 C C . ALA A 1 82 ? 8.033 -6.595 4.168 1.00 79.81 82 ALA A C 1
ATOM 617 O O . ALA A 1 82 ? 8.151 -7.713 3.668 1.00 79.81 82 ALA A O 1
ATOM 618 N N . VAL A 1 83 ? 8.914 -5.607 3.927 1.00 87.19 83 VAL A N 1
ATOM 619 C CA . VAL A 1 83 ? 10.062 -5.601 2.987 1.00 87.19 83 VAL A CA 1
ATOM 620 C C . VAL A 1 83 ? 9.680 -5.807 1.513 1.00 87.19 83 VAL A C 1
ATOM 622 O O . VAL A 1 83 ? 10.227 -5.139 0.637 1.00 87.19 83 VAL A O 1
ATOM 625 N N . TYR A 1 84 ? 8.724 -6.686 1.219 1.00 93.56 84 TYR A N 1
ATOM 626 C CA . TYR A 1 84 ? 8.139 -6.939 -0.090 1.00 93.56 84 TYR A CA 1
ATOM 627 C C . TYR A 1 84 ? 6.616 -6.992 0.014 1.00 93.56 84 TYR A C 1
ATOM 629 O O . TYR A 1 84 ? 6.068 -7.600 0.931 1.00 93.56 84 TYR A O 1
ATOM 637 N N . LEU A 1 85 ? 5.926 -6.429 -0.978 1.00 93.88 85 LEU A N 1
ATOM 638 C CA . LEU A 1 85 ? 4.475 -6.547 -1.108 1.00 93.88 85 LEU A CA 1
ATOM 639 C C . LEU A 1 85 ? 4.095 -7.217 -2.434 1.00 93.88 85 LEU A C 1
ATOM 641 O O . LEU A 1 85 ? 4.755 -6.990 -3.456 1.00 93.88 85 LEU A O 1
ATOM 645 N N . PRO A 1 86 ? 3.039 -8.050 -2.448 1.00 94.94 86 PRO A N 1
ATOM 646 C CA . PRO A 1 86 ? 2.519 -8.624 -3.676 1.00 94.94 86 PRO A CA 1
ATOM 647 C C . PRO A 1 86 ? 1.775 -7.562 -4.492 1.00 94.94 86 PRO A C 1
ATOM 649 O O . PRO A 1 86 ? 0.833 -6.934 -4.015 1.00 94.94 86 PRO A O 1
ATOM 652 N N . VAL A 1 87 ? 2.152 -7.425 -5.759 1.00 95.94 87 VAL A N 1
ATOM 653 C CA . VAL A 1 87 ? 1.449 -6.605 -6.748 1.00 95.94 87 VAL A CA 1
ATOM 654 C C . VAL A 1 87 ? 0.764 -7.515 -7.751 1.00 95.94 87 VAL A C 1
ATOM 656 O O . VAL A 1 87 ? 1.401 -8.388 -8.343 1.00 95.94 87 VAL A O 1
ATOM 659 N N . VAL A 1 88 ? -0.535 -7.319 -7.955 1.00 97.50 88 VAL A N 1
ATOM 660 C CA . VAL A 1 88 ? -1.300 -8.001 -9.000 1.00 97.50 88 VAL A CA 1
ATOM 661 C C . VAL A 1 88 ? -0.950 -7.364 -10.341 1.00 97.50 88 VAL A C 1
ATOM 663 O O . VAL A 1 88 ? -1.172 -6.169 -10.541 1.00 97.50 88 VAL A O 1
ATOM 666 N N . ILE A 1 89 ? -0.399 -8.169 -11.251 1.00 96.44 89 ILE A N 1
ATOM 667 C CA . ILE A 1 89 ? 0.091 -7.706 -12.560 1.00 96.44 89 ILE A CA 1
ATOM 668 C C . ILE A 1 89 ? -0.709 -8.234 -13.752 1.00 96.44 89 ILE A C 1
ATOM 670 O O . ILE A 1 89 ? -0.438 -7.873 -14.894 1.00 96.44 89 ILE A O 1
ATOM 674 N N . GLY A 1 90 ? -1.689 -9.097 -13.500 1.00 95.12 90 GLY A N 1
ATOM 675 C CA . GLY A 1 90 ? -2.525 -9.704 -14.527 1.00 95.12 90 GLY A CA 1
ATOM 676 C C . GLY A 1 90 ? -3.406 -10.811 -13.959 1.00 95.12 90 GLY A C 1
ATOM 677 O O . GLY A 1 90 ? -3.440 -11.047 -12.747 1.00 95.12 90 GLY A O 1
ATOM 678 N N . TYR A 1 91 ? -4.114 -11.515 -14.841 1.00 94.94 91 TYR A N 1
ATOM 679 C CA . TYR A 1 91 ? -4.965 -12.633 -14.447 1.00 94.94 91 TYR A CA 1
ATOM 680 C C . TYR A 1 91 ? -4.133 -13.740 -13.796 1.00 94.94 91 TYR A C 1
ATOM 682 O O . TYR A 1 91 ? -3.216 -14.277 -14.414 1.00 94.94 91 TYR A O 1
ATOM 690 N N . ARG A 1 92 ? -4.443 -14.056 -12.531 1.00 93.75 92 ARG A N 1
ATOM 691 C CA . ARG A 1 92 ? -3.714 -15.044 -11.713 1.00 93.75 92 ARG A CA 1
ATOM 692 C C . ARG A 1 92 ? -2.196 -14.795 -11.624 1.00 93.75 92 ARG A C 1
ATOM 694 O O . ARG A 1 92 ? -1.453 -15.704 -11.274 1.00 93.75 92 ARG A O 1
ATOM 701 N N . ALA A 1 93 ? -1.741 -13.567 -11.881 1.00 95.62 93 ALA A N 1
ATOM 702 C CA . ALA A 1 93 ? -0.328 -13.205 -11.882 1.00 95.62 93 ALA A CA 1
ATOM 703 C C . ALA A 1 93 ? -0.032 -12.154 -10.807 1.00 95.62 93 ALA A C 1
ATOM 705 O O . ALA A 1 93 ? -0.654 -11.087 -10.760 1.00 95.62 93 ALA A O 1
ATOM 706 N N . ARG A 1 94 ? 0.946 -12.452 -9.947 1.00 96.31 94 ARG A N 1
ATOM 707 C CA . ARG A 1 94 ? 1.437 -11.549 -8.900 1.00 96.31 94 ARG A CA 1
ATOM 708 C C . ARG A 1 94 ? 2.959 -11.485 -8.931 1.00 96.31 94 ARG A C 1
ATOM 710 O O . ARG A 1 94 ? 3.609 -12.484 -9.224 1.00 96.31 94 ARG A O 1
ATOM 717 N N . ARG A 1 95 ? 3.519 -10.327 -8.590 1.00 94.94 95 ARG A N 1
ATOM 718 C CA . ARG A 1 95 ? 4.962 -10.112 -8.424 1.00 94.94 95 ARG A CA 1
ATOM 719 C C . ARG A 1 95 ? 5.231 -9.562 -7.031 1.00 94.94 95 ARG A C 1
ATOM 721 O O . ARG A 1 95 ? 4.544 -8.639 -6.609 1.00 94.94 95 ARG A O 1
ATOM 728 N N . LEU A 1 96 ? 6.226 -10.104 -6.332 1.00 95.31 96 LEU A N 1
ATOM 729 C CA . LEU A 1 96 ? 6.737 -9.491 -5.107 1.00 95.31 96 LEU A CA 1
ATOM 730 C C . LEU A 1 96 ? 7.611 -8.296 -5.478 1.00 95.31 96 LEU A C 1
ATOM 732 O O . LEU A 1 96 ? 8.521 -8.416 -6.301 1.00 95.31 96 LEU A O 1
ATOM 736 N N . VAL A 1 97 ? 7.312 -7.144 -4.892 1.00 94.75 97 VAL A N 1
ATOM 737 C CA . VAL A 1 97 ? 8.005 -5.888 -5.174 1.00 94.75 97 VAL A CA 1
ATOM 738 C C . VAL A 1 97 ? 8.538 -5.335 -3.871 1.00 94.75 97 VAL A C 1
ATOM 740 O O . VAL A 1 97 ? 7.815 -5.298 -2.877 1.00 94.75 97 VAL A O 1
ATOM 743 N N . LYS A 1 98 ? 9.810 -4.936 -3.877 1.00 94.25 98 LYS A N 1
ATOM 744 C CA . LYS A 1 98 ? 10.477 -4.391 -2.698 1.00 94.25 98 LYS A CA 1
ATOM 745 C C . LYS A 1 98 ? 9.800 -3.091 -2.272 1.00 94.25 98 LYS A C 1
ATOM 747 O O . LYS A 1 98 ? 9.500 -2.247 -3.116 1.00 94.25 98 LYS A O 1
ATOM 752 N N . VAL A 1 99 ? 9.603 -2.925 -0.974 1.00 93.06 99 VAL A N 1
ATOM 753 C CA . VAL A 1 99 ? 9.140 -1.679 -0.369 1.00 93.06 99 VAL A CA 1
ATOM 754 C C . VAL A 1 99 ? 10.354 -0.875 0.092 1.00 93.06 99 VAL A C 1
ATOM 756 O O . VAL A 1 99 ? 11.312 -1.431 0.631 1.00 93.06 99 VAL A O 1
ATOM 759 N N . SER A 1 100 ? 10.330 0.428 -0.161 1.00 86.19 100 SER A N 1
ATOM 760 C CA . SER A 1 100 ? 11.315 1.397 0.316 1.00 86.19 100 SER A CA 1
ATOM 761 C C . SER A 1 100 ? 10.593 2.543 1.005 1.00 86.19 100 SER A C 1
ATOM 763 O O . SER A 1 100 ? 9.515 2.942 0.562 1.00 86.19 100 SER A O 1
ATOM 765 N N . VAL A 1 101 ? 11.245 3.093 2.030 1.00 68.00 101 VAL A N 1
ATOM 766 C CA . VAL A 1 101 ? 11.000 4.464 2.499 1.00 68.00 101 VAL A CA 1
ATOM 767 C C . VAL A 1 101 ? 11.384 5.431 1.379 1.00 68.00 101 VAL A C 1
ATOM 769 O O . VAL A 1 101 ? 12.419 5.168 0.708 1.00 68.00 101 VAL A O 1
#